Protein AF-A0A8J3YN87-F1 (afdb_monomer_lite)

Foldseek 3Di:
DDDDDDDDDDDDDDDDDDDDDDDDDDDDDDDDDDDDDPPDDDDDDDPPPPPPPPPCPPVNVVVVVVVVVVVVCVVPPDPPDPPPSVVVVVVVVVVVVVVVVVVVVVVVLVVVLVVVQVVLQVQAQWKWWFADPVRDIDIAHFNDWDDDDSWIWTDGPNDTGTPVGT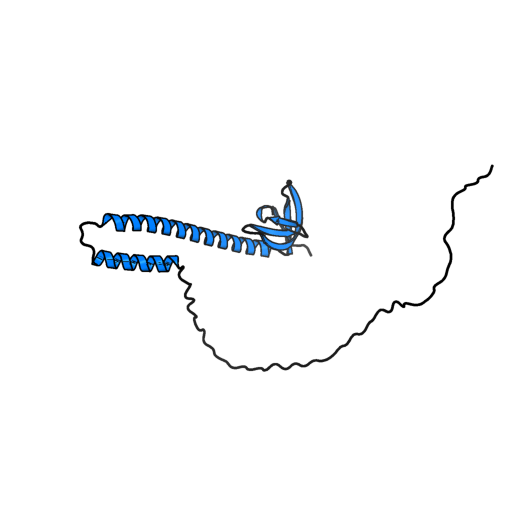PDIGHDDD

Radius of gyration: 37.15 Å; chains: 1; bounding box: 106×56×84 Å

Secondary structure (DSSP, 8-state):
---------------------------------------------------------HHHHHHHHHHHHHHHHHTT--TT--HHHHHHHHHHHHHHHHHHHHHHHHHHHHHHHHHHHHHHHTTTTSEEEEE-TTS-EEEEEEEEEEEETTEEEEEETTEEEEGGGEEEEEPPP-

Organism: NCBI:txid741659

Sequence (174 aa):
MTTPISGSTAPSTDGSRFDRMATADPTSAPGAVRSDAPVAGNLGVTSDTTKSSQPRSKTEMDKDLFLKLLVAQLKYQDPTKPADSTQFLAQTAQFTMVEKVEESNKAQQQLLTAQLMTTAAGLVGRTVSFVDGNGGQGSGVVTAATISGSSPTVRVGNTDVPLSSVTEVRAATP

InterPro domains:
  IPR005648 Flagellar hook capping protein [PF03963] (46-107)

Structure (mmCIF, N/CA/C/O backbone):
data_AF-A0A8J3YN87-F1
#
_entry.id   AF-A0A8J3YN87-F1
#
loop_
_atom_site.group_PDB
_atom_site.id
_atom_site.type_symbol
_atom_site.label_atom_id
_atom_site.label_alt_id
_atom_site.label_comp_id
_atom_site.label_asym_id
_atom_site.label_entity_id
_atom_site.label_seq_id
_atom_site.pdbx_PDB_ins_code
_atom_site.Cartn_x
_atom_site.Cartn_y
_atom_site.Cartn_z
_atom_site.occupancy
_atom_site.B_iso_or_equiv
_atom_site.auth_seq_id
_atom_site.auth_comp_id
_atom_site.auth_asym_id
_atom_site.auth_atom_id
_atom_site.pdbx_PDB_model_num
ATOM 1 N N . MET A 1 1 ? 73.674 -6.065 -39.054 1.00 41.09 1 MET A N 1
ATOM 2 C CA . MET A 1 1 ? 74.025 -7.472 -39.332 1.00 41.09 1 MET A CA 1
ATOM 3 C C . MET A 1 1 ? 73.590 -8.292 -38.123 1.00 41.09 1 MET A C 1
ATOM 5 O O . MET A 1 1 ? 74.128 -8.062 -37.055 1.00 41.09 1 MET A O 1
ATOM 9 N N . THR A 1 2 ? 72.566 -9.128 -38.315 1.00 45.25 2 THR A N 1
ATOM 10 C CA . THR A 1 2 ? 72.261 -10.401 -37.623 1.00 45.25 2 THR A CA 1
ATOM 11 C C . THR A 1 2 ? 72.036 -10.446 -36.093 1.00 45.25 2 THR A C 1
ATOM 13 O O . THR A 1 2 ? 72.906 -10.141 -35.289 1.00 45.25 2 THR A O 1
ATOM 16 N N . THR A 1 3 ? 70.832 -10.916 -35.745 1.00 49.81 3 THR A N 1
ATOM 17 C CA . THR A 1 3 ? 70.284 -11.446 -34.471 1.00 49.81 3 THR A CA 1
ATOM 18 C C . THR A 1 3 ? 71.170 -12.537 -33.816 1.00 49.81 3 THR A C 1
ATOM 20 O O . THR A 1 3 ? 71.972 -13.126 -34.539 1.00 49.81 3 THR A O 1
ATOM 23 N N . PRO A 1 4 ? 71.035 -12.887 -32.505 1.00 57.47 4 PRO A N 1
ATOM 24 C CA . PRO A 1 4 ? 69.888 -13.691 -32.042 1.00 57.47 4 PRO A CA 1
ATOM 25 C C . PRO A 1 4 ? 69.370 -13.476 -30.601 1.00 57.47 4 PRO A C 1
ATOM 27 O O . PRO A 1 4 ? 70.033 -12.970 -29.701 1.00 57.47 4 PRO A O 1
ATOM 30 N N . ILE A 1 5 ? 68.129 -13.939 -30.448 1.00 46.25 5 ILE A N 1
ATOM 31 C CA . ILE A 1 5 ? 67.305 -14.121 -29.250 1.00 46.25 5 ILE A CA 1
ATOM 32 C C . ILE A 1 5 ? 67.692 -15.411 -28.505 1.00 46.25 5 ILE A C 1
ATOM 34 O O . ILE A 1 5 ? 67.964 -16.432 -29.132 1.00 46.25 5 ILE A O 1
ATOM 38 N N . SER A 1 6 ? 67.675 -15.373 -27.171 1.00 50.19 6 SER A N 1
ATOM 39 C CA . SER A 1 6 ? 67.863 -16.531 -26.289 1.00 50.19 6 SER A CA 1
ATOM 40 C C . SER A 1 6 ? 66.755 -16.526 -25.237 1.00 50.19 6 SER A C 1
ATOM 42 O O . SER A 1 6 ? 66.561 -15.514 -24.565 1.00 50.19 6 SER A O 1
ATOM 44 N N . GLY A 1 7 ? 65.999 -17.621 -25.124 1.00 48.47 7 GLY A N 1
ATOM 45 C CA . GLY A 1 7 ? 64.894 -17.717 -24.172 1.00 48.47 7 GLY A CA 1
ATOM 46 C C . GLY A 1 7 ? 64.070 -19.005 -24.261 1.00 48.47 7 GLY A C 1
ATOM 47 O O . GLY A 1 7 ? 63.085 -19.059 -24.981 1.00 48.47 7 GLY A O 1
ATOM 48 N N . SER A 1 8 ? 64.468 -19.985 -23.446 1.00 53.50 8 SER A N 1
ATOM 49 C CA . SER A 1 8 ? 63.608 -20.873 -22.641 1.00 53.50 8 SER A CA 1
ATOM 50 C C . SER A 1 8 ? 62.685 -21.929 -23.297 1.00 53.50 8 SER A C 1
ATOM 52 O O . SER A 1 8 ? 61.539 -21.680 -23.642 1.00 53.50 8 SER A O 1
ATOM 54 N N . THR A 1 9 ? 63.192 -23.170 -23.305 1.00 50.41 9 THR A N 1
ATOM 55 C CA . THR A 1 9 ? 62.588 -24.397 -22.716 1.00 50.41 9 THR A CA 1
ATOM 56 C C . THR A 1 9 ? 61.117 -24.780 -23.002 1.00 50.41 9 THR A C 1
ATOM 58 O O . THR A 1 9 ? 60.211 -24.340 -22.305 1.00 50.41 9 THR A O 1
ATOM 61 N N . ALA A 1 10 ? 60.968 -25.724 -23.946 1.00 55.38 10 ALA A N 1
ATOM 62 C CA . ALA A 1 10 ? 60.136 -26.949 -23.993 1.00 55.38 10 ALA A CA 1
ATOM 63 C C . ALA A 1 10 ? 58.690 -26.992 -23.436 1.00 55.38 10 ALA A C 1
ATOM 65 O O . ALA A 1 10 ? 58.456 -26.739 -22.258 1.00 55.38 10 ALA A O 1
ATOM 66 N N . PRO A 1 11 ? 57.777 -27.608 -24.214 1.00 50.59 11 PRO A N 1
ATOM 67 C CA . PRO A 1 11 ? 56.819 -28.566 -23.661 1.00 50.59 11 PRO A CA 1
ATOM 68 C C . PRO A 1 11 ? 56.990 -29.983 -24.245 1.00 50.59 11 PRO A C 1
ATOM 70 O O . PRO A 1 11 ? 57.193 -30.180 -25.440 1.00 50.59 11 PRO A O 1
ATOM 73 N N . SER A 1 12 ? 56.912 -30.960 -23.341 1.00 52.84 12 SER A N 1
ATOM 74 C CA . SER A 1 12 ? 56.980 -32.410 -23.545 1.00 52.84 12 SER A CA 1
ATOM 75 C C . SER A 1 12 ? 55.820 -32.956 -24.389 1.00 52.84 12 SER A C 1
ATOM 77 O O . SER A 1 12 ? 54.663 -32.616 -24.152 1.00 52.84 12 SER A O 1
ATOM 79 N N . THR A 1 13 ? 56.143 -33.868 -25.308 1.00 52.41 13 THR A N 1
ATOM 80 C CA . THR A 1 13 ? 55.223 -34.693 -26.107 1.00 52.41 13 THR A CA 1
ATOM 81 C C . THR A 1 13 ? 55.116 -36.083 -25.482 1.00 52.41 13 THR A C 1
ATOM 83 O O . THR A 1 13 ? 56.117 -36.787 -25.472 1.00 52.41 13 THR A O 1
ATOM 86 N N . ASP A 1 14 ? 53.930 -36.480 -25.011 1.00 49.56 14 ASP A N 1
ATOM 87 C CA . ASP A 1 14 ? 53.458 -37.874 -24.851 1.00 49.56 14 ASP A CA 1
ATOM 88 C C . ASP A 1 14 ? 51.971 -37.785 -24.427 1.00 49.56 14 ASP A C 1
ATOM 90 O O . ASP A 1 14 ? 51.622 -36.899 -23.657 1.00 49.56 14 ASP A O 1
ATOM 94 N N . GLY A 1 15 ? 50.965 -38.530 -24.879 1.00 46.81 15 GLY A N 1
ATOM 95 C CA . GLY A 1 15 ? 50.918 -39.874 -25.433 1.00 46.81 15 GLY A CA 1
ATOM 96 C C . GLY A 1 15 ? 49.696 -40.588 -24.833 1.00 46.81 15 GLY A C 1
ATOM 97 O O . GLY A 1 15 ? 49.849 -41.531 -24.071 1.00 46.81 15 GLY A O 1
ATOM 98 N N . SER A 1 16 ? 48.461 -40.119 -25.082 1.00 53.72 16 SER A N 1
ATOM 99 C CA . SER A 1 16 ? 47.233 -40.859 -24.703 1.00 53.72 16 SER A CA 1
ATOM 100 C C . SER A 1 16 ? 46.037 -40.466 -25.577 1.00 53.72 16 SER A C 1
ATOM 102 O O . SER A 1 16 ? 45.150 -39.710 -25.186 1.00 53.72 16 SER A O 1
ATOM 104 N N . ARG A 1 17 ? 46.019 -40.991 -26.804 1.00 59.19 17 ARG A N 1
ATOM 105 C CA . ARG A 1 17 ? 44.792 -41.133 -27.591 1.00 59.19 17 ARG A CA 1
ATOM 106 C C . ARG A 1 17 ? 43.984 -42.278 -26.987 1.00 59.19 17 ARG A C 1
ATOM 108 O O . ARG A 1 17 ? 44.384 -43.416 -27.175 1.00 59.19 17 ARG A O 1
ATOM 115 N N . PHE A 1 18 ? 42.885 -41.983 -26.301 1.00 58.41 18 PHE A N 1
ATOM 116 C CA . PHE A 1 18 ? 41.781 -42.924 -26.096 1.00 58.41 18 PHE A CA 1
ATOM 117 C C . PHE A 1 18 ? 40.487 -42.136 -25.845 1.00 58.41 18 PHE A C 1
ATOM 119 O O . PHE A 1 18 ? 40.331 -41.476 -24.824 1.00 58.41 18 PHE A O 1
ATOM 126 N N . ASP A 1 19 ? 39.615 -42.168 -26.851 1.00 52.16 19 ASP A N 1
ATOM 127 C CA . ASP A 1 19 ? 38.156 -42.178 -26.771 1.00 52.16 19 ASP A CA 1
ATOM 128 C C . ASP A 1 19 ? 37.450 -41.556 -25.553 1.00 52.16 19 ASP A C 1
ATOM 130 O O . ASP A 1 19 ? 37.309 -42.180 -24.499 1.00 52.16 19 ASP A O 1
ATOM 134 N N . ARG A 1 20 ? 36.760 -40.432 -25.790 1.00 51.44 20 ARG A N 1
ATOM 135 C CA . ARG A 1 20 ? 35.329 -40.389 -25.460 1.00 51.44 20 ARG A CA 1
ATOM 136 C C . ARG A 1 20 ? 34.567 -39.481 -26.426 1.00 51.44 20 ARG A C 1
ATOM 138 O O . ARG A 1 20 ? 34.700 -38.261 -26.421 1.00 51.44 20 ARG A O 1
ATOM 145 N N . MET A 1 21 ? 33.794 -40.152 -27.271 1.00 49.88 21 MET A N 1
ATOM 146 C CA . MET A 1 21 ? 32.837 -39.635 -28.237 1.00 49.88 21 MET A CA 1
ATOM 147 C C . MET A 1 21 ? 31.879 -38.616 -27.616 1.00 49.88 21 MET A C 1
ATOM 149 O O . MET A 1 21 ? 31.192 -38.896 -26.635 1.00 49.88 21 MET A O 1
ATOM 153 N N . ALA A 1 22 ? 31.792 -37.458 -28.264 1.00 54.34 22 ALA A N 1
ATOM 154 C CA . ALA A 1 22 ? 30.580 -36.669 -28.302 1.00 54.34 22 ALA A CA 1
ATOM 155 C C . ALA A 1 22 ? 29.541 -37.440 -29.134 1.00 54.34 22 ALA A C 1
ATOM 157 O O . ALA A 1 22 ? 29.694 -37.576 -30.346 1.00 54.34 22 ALA A O 1
ATOM 158 N N . THR A 1 23 ? 28.486 -37.936 -28.492 1.00 54.72 23 THR A N 1
ATOM 159 C CA . THR A 1 23 ? 27.240 -38.306 -29.169 1.00 54.72 23 THR A CA 1
ATOM 160 C C . THR A 1 23 ? 26.098 -37.634 -28.432 1.00 54.72 23 THR A C 1
ATOM 162 O O . THR A 1 23 ? 25.783 -37.975 -27.294 1.00 54.72 23 THR A O 1
ATOM 165 N N . ALA A 1 24 ? 25.521 -36.637 -29.098 1.00 44.06 24 ALA A N 1
ATOM 166 C CA . ALA A 1 24 ? 24.175 -36.170 -28.836 1.00 44.06 24 ALA A CA 1
ATOM 167 C C . ALA A 1 24 ? 23.218 -37.370 -28.805 1.00 44.06 24 ALA A C 1
ATOM 169 O O . ALA A 1 24 ? 23.347 -38.276 -29.628 1.00 44.06 24 ALA A O 1
ATOM 170 N N . ASP A 1 25 ? 22.272 -37.353 -27.873 1.00 51.16 25 ASP A N 1
ATOM 171 C CA . ASP A 1 25 ? 21.217 -38.354 -27.750 1.00 51.16 25 ASP A CA 1
ATOM 172 C C . ASP A 1 25 ? 19.893 -37.725 -28.232 1.00 51.16 25 ASP A C 1
ATOM 174 O O . ASP A 1 25 ? 19.352 -36.848 -27.550 1.00 51.16 25 ASP A O 1
ATOM 178 N N . PRO 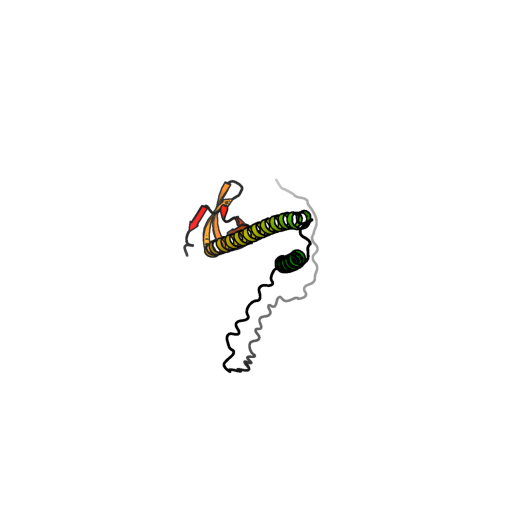A 1 26 ? 19.393 -38.062 -29.439 1.00 56.28 26 PRO A N 1
ATOM 179 C CA . PRO A 1 26 ? 18.066 -37.684 -29.901 1.00 56.28 26 PRO A CA 1
ATOM 180 C C . PRO A 1 26 ? 17.141 -38.911 -29.936 1.00 56.28 26 PRO A C 1
ATOM 182 O O . PRO A 1 26 ? 17.123 -39.677 -30.895 1.00 56.28 26 PRO A O 1
ATOM 185 N N . THR A 1 27 ? 16.316 -39.075 -28.906 1.00 52.03 27 THR A N 1
ATOM 186 C CA . THR A 1 27 ? 15.166 -40.000 -28.900 1.00 52.03 27 THR A CA 1
ATOM 187 C C . THR A 1 27 ? 14.214 -39.531 -27.789 1.00 52.03 27 THR A C 1
ATOM 189 O O . THR A 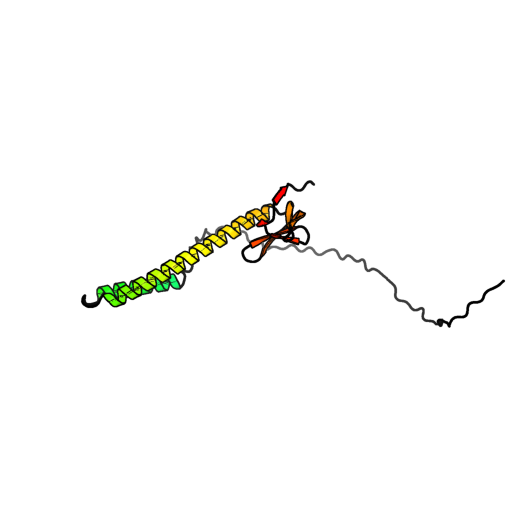1 27 ? 14.478 -39.740 -26.614 1.00 52.03 27 THR A O 1
ATOM 192 N N . SER A 1 28 ? 13.203 -38.688 -28.029 1.00 47.41 28 SER A N 1
ATOM 193 C CA . SER A 1 28 ? 11.960 -38.946 -28.779 1.00 47.41 28 SER A CA 1
ATOM 194 C C . SER A 1 28 ? 11.330 -40.309 -28.482 1.00 47.41 28 SER A C 1
ATOM 196 O O . SER A 1 28 ? 11.396 -41.221 -29.296 1.00 47.41 28 SER A O 1
ATOM 198 N N . ALA A 1 29 ? 10.640 -40.408 -27.343 1.00 53.03 29 ALA A N 1
ATOM 199 C CA . ALA A 1 29 ? 9.582 -41.392 -27.134 1.00 53.03 29 ALA A CA 1
ATOM 200 C C . ALA A 1 29 ? 8.208 -40.691 -27.215 1.00 53.03 29 ALA A C 1
ATOM 202 O O . ALA A 1 29 ? 7.872 -39.912 -26.319 1.00 53.03 29 ALA A O 1
ATOM 203 N N . PRO A 1 30 ? 7.408 -40.933 -28.269 1.00 51.81 30 PRO A N 1
ATOM 204 C CA . PRO A 1 30 ? 6.004 -40.556 -28.324 1.00 51.81 30 PRO A CA 1
ATOM 205 C C . PRO A 1 30 ? 5.103 -41.756 -27.980 1.00 51.81 30 PRO A C 1
ATOM 207 O O . PRO A 1 30 ? 5.272 -42.843 -28.525 1.00 51.81 30 PRO A O 1
ATOM 210 N N . GLY A 1 31 ? 4.086 -41.533 -27.140 1.00 42.78 31 GLY A N 1
ATOM 211 C CA . GLY A 1 31 ? 2.858 -42.340 -27.139 1.00 42.78 31 GLY A CA 1
ATOM 212 C C . GLY A 1 31 ? 2.537 -43.129 -25.866 1.00 42.78 31 GLY A C 1
ATOM 213 O O . GLY A 1 31 ? 3.029 -44.232 -25.675 1.00 42.78 31 GLY A O 1
ATOM 214 N N . ALA A 1 32 ? 1.591 -42.609 -25.075 1.00 46.72 32 ALA A N 1
ATOM 215 C CA . ALA A 1 32 ? 0.489 -43.390 -24.496 1.00 46.72 32 ALA A CA 1
ATOM 216 C C . ALA A 1 32 ? -0.611 -42.445 -23.976 1.00 46.72 32 ALA A C 1
ATOM 218 O O . ALA A 1 32 ? -0.620 -42.007 -22.830 1.00 46.72 32 ALA A O 1
ATOM 219 N N . VAL A 1 33 ? -1.550 -42.135 -24.866 1.00 48.25 33 VAL A N 1
ATOM 220 C CA . VAL A 1 33 ? -2.907 -41.667 -24.559 1.00 48.25 33 VAL A CA 1
ATOM 221 C C . VAL A 1 33 ? -3.624 -42.703 -23.696 1.00 48.25 33 VAL A C 1
ATOM 223 O O . VAL A 1 33 ? -3.794 -43.832 -24.150 1.00 48.25 33 VAL A O 1
ATOM 226 N N . ARG A 1 34 ? -4.123 -42.302 -22.521 1.00 52.03 34 ARG A N 1
ATOM 227 C CA . ARG A 1 34 ? -5.357 -42.853 -21.938 1.00 52.03 34 ARG A CA 1
ATOM 228 C C . ARG A 1 34 ? -6.152 -41.758 -21.240 1.00 52.03 34 ARG A C 1
ATOM 230 O O . ARG A 1 34 ? -5.930 -41.423 -20.083 1.00 52.03 34 ARG A O 1
ATOM 237 N N . SER A 1 35 ? -7.068 -41.209 -22.021 1.00 51.41 35 SER A N 1
ATOM 238 C CA . SER A 1 35 ? -8.291 -40.555 -21.591 1.00 51.41 35 SER A CA 1
ATOM 239 C C . SER A 1 35 ? -9.138 -41.566 -20.815 1.00 51.41 35 SER A C 1
ATOM 241 O O . SER A 1 35 ? -9.491 -42.594 -21.382 1.00 51.41 35 SER A O 1
ATOM 243 N N . ASP A 1 36 ? -9.467 -41.278 -19.559 1.00 47.53 36 ASP A N 1
ATOM 244 C CA . ASP A 1 36 ? -10.732 -41.731 -18.977 1.00 47.53 36 ASP A CA 1
ATOM 245 C C . ASP A 1 36 ? -11.119 -40.812 -17.816 1.00 47.53 36 ASP A C 1
ATOM 247 O O . ASP A 1 36 ? -10.546 -40.830 -16.727 1.00 47.53 36 ASP A O 1
ATOM 251 N N . ALA A 1 37 ? -12.080 -39.942 -18.107 1.00 51.41 37 ALA A N 1
ATOM 252 C CA . ALA A 1 37 ? -12.820 -39.180 -17.121 1.00 51.41 37 ALA A CA 1
ATOM 253 C C . ALA A 1 37 ? -13.976 -40.048 -16.607 1.00 51.41 37 ALA A C 1
ATOM 255 O O . ALA A 1 37 ? -14.672 -40.645 -17.429 1.00 51.41 37 ALA A O 1
ATOM 256 N N . PRO A 1 38 ? -14.313 -40.044 -15.308 1.00 55.22 38 PRO A N 1
ATOM 257 C CA . PRO A 1 38 ? -15.680 -40.323 -14.920 1.00 55.22 38 PRO A CA 1
ATOM 258 C C . PRO A 1 38 ? -16.493 -39.041 -15.137 1.00 55.22 38 PRO A C 1
ATOM 260 O O . PRO A 1 38 ? -16.469 -38.112 -14.329 1.00 55.22 38 PRO A O 1
ATOM 263 N N . VAL A 1 39 ? -17.214 -38.985 -16.258 1.00 48.84 39 VAL A N 1
ATOM 264 C CA . VAL A 1 39 ? -18.325 -38.048 -16.429 1.00 48.84 39 VAL A CA 1
ATOM 265 C C . VAL A 1 39 ? -19.462 -38.490 -15.505 1.00 48.84 39 VAL A C 1
ATOM 267 O O . VAL A 1 39 ? -20.215 -39.412 -15.799 1.00 48.84 39 VAL A O 1
ATOM 270 N N . ALA A 1 40 ? -19.579 -37.834 -14.355 1.00 50.94 40 ALA A N 1
ATOM 271 C CA . ALA A 1 40 ? -20.793 -37.847 -13.552 1.00 50.94 40 ALA A CA 1
ATOM 272 C C . ALA A 1 40 ? -21.443 -36.468 -13.676 1.00 50.94 40 ALA A C 1
ATOM 274 O O . ALA A 1 40 ? -21.157 -35.544 -12.918 1.00 50.94 40 ALA A O 1
ATOM 275 N N . GLY A 1 41 ? -22.291 -36.323 -14.693 1.00 45.94 41 GLY A N 1
ATOM 276 C CA . GLY A 1 41 ? -23.275 -35.255 -14.742 1.00 45.94 41 GLY A CA 1
ATOM 277 C C . GLY A 1 41 ? -24.503 -35.649 -13.926 1.00 45.94 41 GLY A C 1
ATOM 278 O O . GLY A 1 41 ? -25.089 -36.692 -14.190 1.00 45.94 41 GLY A O 1
ATOM 279 N N . ASN A 1 42 ? -24.880 -34.806 -12.963 1.00 46.62 42 ASN A N 1
ATOM 280 C CA . ASN A 1 42 ? -26.262 -34.530 -12.544 1.00 46.62 42 ASN A CA 1
ATOM 281 C C . ASN A 1 42 ? -26.216 -33.294 -11.617 1.00 46.62 42 ASN A C 1
ATOM 283 O O . ASN A 1 42 ? -25.618 -33.344 -10.549 1.00 46.62 42 ASN A O 1
ATOM 287 N N . LEU A 1 43 ? -26.561 -32.104 -12.118 1.00 44.81 43 LEU A N 1
ATOM 288 C CA . LEU A 1 43 ? -27.867 -31.449 -11.934 1.00 44.81 43 LEU A CA 1
ATOM 289 C C . LEU A 1 43 ? -28.245 -31.218 -10.461 1.00 44.81 43 LEU A C 1
ATOM 291 O O . LEU A 1 43 ? -28.645 -32.136 -9.754 1.00 44.81 43 LEU A O 1
ATOM 295 N N . GLY A 1 44 ? -28.224 -29.937 -10.079 1.00 49.09 44 GLY A N 1
ATOM 296 C CA . GLY A 1 44 ? -29.021 -29.395 -8.981 1.00 49.09 44 GLY A CA 1
ATOM 297 C C . GLY A 1 44 ? -28.360 -29.414 -7.607 1.00 49.09 44 GLY A C 1
ATOM 298 O O . GLY A 1 44 ? -28.680 -30.260 -6.784 1.00 49.09 44 GLY A O 1
ATOM 299 N N . VAL A 1 45 ? -27.549 -28.399 -7.307 1.00 41.03 45 VAL A N 1
ATOM 300 C CA . VAL A 1 45 ? -27.394 -27.910 -5.932 1.00 41.03 45 VAL A CA 1
ATOM 301 C C . VAL A 1 45 ? -27.583 -26.403 -5.972 1.00 41.03 45 VAL A C 1
ATOM 303 O O . VAL A 1 45 ? -26.772 -25.645 -6.496 1.00 41.03 45 VAL A O 1
ATOM 306 N N . THR A 1 46 ? -28.778 -26.042 -5.521 1.00 41.84 46 THR A N 1
ATOM 307 C CA . THR A 1 46 ? -29.156 -24.812 -4.835 1.00 41.84 46 THR A CA 1
ATOM 308 C C . THR A 1 46 ? -28.004 -23.858 -4.549 1.00 41.84 46 THR A C 1
ATOM 310 O O . THR A 1 46 ? -27.007 -24.237 -3.937 1.00 41.84 46 THR A O 1
ATOM 313 N N . SER A 1 47 ? -28.201 -22.589 -4.907 1.00 50.41 47 SER A N 1
ATOM 314 C CA . SER A 1 47 ? -27.523 -21.460 -4.281 1.00 50.41 47 SER A CA 1
ATOM 315 C C . SER A 1 47 ? -27.780 -21.516 -2.777 1.00 50.41 47 SER A C 1
ATOM 317 O O . SER A 1 47 ? -28.714 -20.897 -2.265 1.00 50.41 47 SER A O 1
ATOM 319 N N . ASP A 1 48 ? -26.970 -22.299 -2.072 1.00 40.06 48 ASP A N 1
ATOM 320 C CA . ASP A 1 48 ? -26.820 -22.182 -0.641 1.00 40.06 48 ASP A CA 1
ATOM 321 C C . ASP A 1 48 ? -26.228 -20.794 -0.448 1.00 40.06 48 ASP A C 1
ATOM 323 O O . ASP A 1 48 ? -25.058 -20.522 -0.722 1.00 40.06 48 ASP A O 1
ATOM 327 N N . THR A 1 49 ? -27.110 -19.860 -0.105 1.00 50.53 49 THR A N 1
ATOM 328 C CA . THR A 1 49 ? -26.717 -18.583 0.457 1.00 50.53 49 THR A CA 1
ATOM 329 C C . THR A 1 49 ? -26.065 -18.939 1.781 1.00 50.53 49 THR A C 1
ATOM 331 O O . THR A 1 49 ? -26.693 -18.867 2.838 1.00 50.53 49 THR A O 1
ATOM 334 N N . THR A 1 50 ? -24.793 -19.336 1.727 1.00 45.22 50 THR A N 1
ATOM 335 C CA . THR A 1 50 ? -23.885 -19.230 2.852 1.00 45.22 50 THR A CA 1
ATOM 336 C C . THR A 1 50 ? -23.906 -17.761 3.209 1.00 45.22 50 THR A C 1
ATOM 338 O O . THR A 1 50 ? -23.198 -16.944 2.621 1.00 45.22 50 THR A O 1
ATOM 341 N N . LYS A 1 51 ? -24.795 -17.416 4.146 1.00 49.81 51 LYS A N 1
ATOM 342 C CA . LYS A 1 51 ? -24.679 -16.230 4.971 1.00 49.81 51 LYS A CA 1
ATOM 343 C C . LYS A 1 51 ? -23.277 -16.328 5.534 1.00 49.81 51 LYS A C 1
ATOM 345 O O . LYS A 1 51 ? -23.044 -17.059 6.492 1.00 49.81 51 LYS A O 1
ATOM 350 N N . SER A 1 52 ? -22.339 -15.648 4.887 1.00 45.50 52 SER A N 1
ATOM 351 C CA . SER A 1 52 ? -21.050 -15.354 5.464 1.00 45.50 52 SER A CA 1
ATOM 352 C C . SER A 1 52 ? -21.379 -14.582 6.730 1.00 45.50 52 SER A C 1
ATOM 354 O O . SER A 1 52 ? -21.638 -13.377 6.693 1.00 45.50 52 SER A O 1
ATOM 356 N N . SER A 1 53 ? -21.470 -15.290 7.852 1.00 56.50 53 SER A N 1
ATOM 357 C CA . SER A 1 53 ? -21.320 -14.684 9.154 1.00 56.50 53 SER A CA 1
ATOM 358 C C . SER A 1 53 ? -19.897 -14.159 9.142 1.00 56.50 53 SER A C 1
ATOM 360 O O . SER A 1 53 ? -18.957 -14.886 9.459 1.00 56.50 53 SER A O 1
ATOM 362 N N . GLN A 1 54 ? -19.745 -12.922 8.661 1.00 59.78 54 GLN A N 1
ATOM 363 C CA . GLN A 1 54 ? -18.572 -12.104 8.908 1.00 59.78 54 GLN A CA 1
ATOM 364 C C . GLN A 1 54 ? -18.228 -12.347 10.377 1.00 59.78 54 GLN A C 1
ATOM 366 O O . GLN A 1 54 ? -19.122 -12.169 11.219 1.00 59.78 54 GLN A O 1
ATOM 371 N N . PRO A 1 55 ? -17.033 -12.871 10.698 1.00 55.81 55 PRO A N 1
ATOM 372 C CA . PRO A 1 55 ? -16.657 -13.039 12.084 1.00 55.81 55 PRO A CA 1
ATOM 373 C C . PRO A 1 55 ? -16.710 -11.637 12.676 1.00 55.81 55 PRO A C 1
ATOM 375 O O . PRO A 1 55 ? -15.873 -10.798 12.345 1.00 55.81 55 PRO A O 1
ATOM 378 N N . ARG A 1 56 ? -17.746 -11.351 13.480 1.00 59.56 56 ARG A N 1
ATOM 379 C CA . ARG A 1 56 ? -17.781 -10.116 14.260 1.00 59.56 56 ARG A CA 1
ATOM 380 C C . ARG A 1 56 ? -16.457 -10.087 14.986 1.00 59.56 56 ARG A C 1
ATOM 382 O O . ARG A 1 56 ? -16.086 -11.088 15.613 1.00 59.56 56 ARG A O 1
ATOM 389 N N . SER A 1 57 ? -15.710 -9.004 14.810 1.00 65.88 57 SER A N 1
ATOM 390 C CA . SER A 1 57 ? -14.395 -8.919 15.424 1.00 65.88 57 SER A CA 1
ATOM 391 C C . SER A 1 57 ? -14.570 -9.168 16.919 1.00 65.88 57 SER A C 1
ATOM 393 O O . SER A 1 57 ? -15.587 -8.792 17.508 1.00 65.88 57 SER A O 1
ATOM 395 N N . LYS A 1 58 ? -13.620 -9.867 17.542 1.00 63.31 58 LYS A N 1
ATOM 396 C CA . LYS A 1 58 ? -13.708 -10.216 18.966 1.00 63.31 58 LYS A CA 1
ATOM 397 C C . LYS A 1 58 ? -14.040 -8.985 19.828 1.00 63.31 58 LYS A C 1
ATOM 399 O O . LYS A 1 58 ? -14.889 -9.051 20.707 1.00 63.31 58 LYS A O 1
ATOM 404 N N . THR A 1 59 ? -13.496 -7.842 19.426 1.00 62.53 59 THR A N 1
ATOM 405 C CA . THR A 1 59 ? -13.785 -6.500 19.927 1.00 62.53 59 THR A CA 1
ATOM 406 C C . THR A 1 59 ? -15.262 -6.077 19.833 1.00 62.53 59 THR A C 1
ATOM 408 O O . THR A 1 59 ? -15.769 -5.482 20.776 1.00 62.53 59 THR A O 1
ATOM 411 N N . GLU A 1 60 ? -15.981 -6.356 18.741 1.00 64.06 60 GLU A N 1
ATOM 412 C CA . GLU A 1 60 ? -17.426 -6.075 18.630 1.00 64.06 60 GLU A CA 1
ATOM 413 C C . GLU A 1 60 ? -18.260 -6.964 19.556 1.00 64.06 60 GLU A C 1
ATOM 415 O O . GLU A 1 60 ? -19.181 -6.484 20.214 1.00 64.06 60 GLU A O 1
ATOM 420 N N . MET A 1 61 ? -17.908 -8.247 19.660 1.00 63.06 61 MET A N 1
ATOM 421 C CA . MET A 1 61 ? -18.627 -9.189 20.520 1.00 63.06 61 MET A CA 1
ATOM 422 C C . MET A 1 61 ? -18.404 -8.899 22.013 1.00 63.06 61 MET A C 1
ATOM 424 O O . MET A 1 61 ? -19.344 -8.991 22.805 1.00 63.06 61 MET A O 1
ATOM 428 N N . ASP A 1 62 ? -17.190 -8.487 22.388 1.00 68.06 62 ASP A N 1
ATOM 429 C CA . ASP A 1 62 ? -16.838 -8.094 23.755 1.00 68.06 62 ASP A CA 1
ATOM 430 C C . ASP A 1 62 ? -17.521 -6.758 24.151 1.00 68.06 62 ASP A C 1
ATOM 432 O O . ASP A 1 62 ? -17.943 -6.594 25.299 1.00 68.06 62 ASP A O 1
ATOM 436 N N . LYS A 1 63 ? -17.748 -5.840 23.195 1.00 66.81 63 LYS A N 1
ATOM 437 C CA . LYS A 1 63 ? -18.505 -4.583 23.395 1.00 66.81 63 LYS A CA 1
ATOM 438 C C . LYS A 1 63 ? -20.007 -4.816 23.577 1.00 66.81 63 LYS A C 1
ATOM 440 O O . LYS A 1 63 ? -20.600 -4.240 24.487 1.00 66.81 63 LYS A O 1
ATOM 445 N N . ASP A 1 64 ? -20.613 -5.697 22.781 1.00 68.69 64 ASP A N 1
ATOM 446 C CA . ASP A 1 64 ? -22.027 -6.075 22.924 1.00 68.69 64 ASP A CA 1
ATOM 447 C C . ASP A 1 64 ? -22.300 -6.821 24.240 1.00 68.69 64 ASP A C 1
ATOM 449 O O . ASP A 1 64 ? -23.347 -6.639 24.868 1.00 68.69 64 ASP A O 1
ATOM 453 N N . LEU A 1 65 ? -21.360 -7.665 24.677 1.00 69.62 65 LEU A N 1
ATOM 454 C CA . LEU A 1 65 ? -21.434 -8.362 25.961 1.00 69.62 65 LEU A CA 1
ATOM 455 C C . LEU A 1 65 ? -21.283 -7.386 27.137 1.00 69.62 65 LEU A C 1
ATOM 457 O O . LEU A 1 65 ? -22.036 -7.476 28.107 1.00 69.62 65 LEU A O 1
ATOM 461 N N . PHE A 1 66 ? -20.374 -6.416 27.026 1.00 65.31 66 PHE A N 1
ATOM 462 C CA . PHE A 1 66 ? -20.206 -5.350 28.011 1.00 65.31 66 PHE A CA 1
ATOM 463 C C . PHE A 1 66 ? -21.442 -4.443 28.104 1.00 65.31 66 PHE A C 1
ATOM 465 O O . PHE A 1 66 ? -21.931 -4.197 29.202 1.00 65.31 66 PHE A O 1
ATOM 472 N N . LEU A 1 67 ? -22.014 -4.013 26.974 1.00 73.31 67 LEU A N 1
ATOM 473 C CA . LEU A 1 67 ? -23.250 -3.220 26.940 1.00 73.31 67 LEU A CA 1
ATOM 474 C C . LEU A 1 67 ? -24.436 -3.970 27.563 1.00 73.31 67 LEU A C 1
ATOM 476 O O . LEU A 1 67 ? -25.231 -3.377 28.290 1.00 73.31 67 LEU A O 1
ATOM 480 N N . LYS A 1 68 ? -24.539 -5.287 27.348 1.00 67.69 68 LYS A N 1
ATOM 481 C CA . LYS A 1 68 ? -25.555 -6.127 28.004 1.00 67.69 68 LYS A CA 1
ATOM 482 C C . LYS A 1 68 ? -25.338 -6.239 29.511 1.00 67.69 68 LYS A C 1
ATOM 484 O O . LYS A 1 68 ? -26.307 -6.155 30.263 1.00 67.69 68 LYS A O 1
ATOM 489 N N . LEU A 1 69 ? -24.091 -6.393 29.956 1.00 69.75 69 LEU A N 1
ATOM 490 C CA . LEU A 1 69 ? -23.745 -6.389 31.380 1.00 69.75 69 LEU A CA 1
ATOM 491 C C . LEU A 1 69 ? -24.014 -5.019 32.024 1.00 69.75 69 LEU A C 1
ATOM 493 O O . LEU A 1 69 ? -24.503 -4.965 33.147 1.00 69.75 69 LEU A O 1
ATOM 497 N N . LEU A 1 70 ? -23.793 -3.923 31.298 1.00 63.78 70 LEU A N 1
ATOM 498 C CA . LEU A 1 70 ? -24.082 -2.559 31.740 1.00 63.78 70 LEU A CA 1
ATOM 499 C C . LEU A 1 70 ? -25.589 -2.300 31.871 1.00 63.78 70 LEU A C 1
ATOM 501 O O . LEU A 1 70 ? -26.024 -1.755 32.879 1.00 63.78 70 LEU A O 1
ATOM 505 N N . VAL A 1 71 ? -26.404 -2.727 30.901 1.00 67.31 71 VAL A N 1
ATOM 506 C CA . VAL A 1 71 ? -27.875 -2.636 30.989 1.00 67.31 71 VAL A CA 1
ATOM 507 C C . VAL A 1 71 ? -28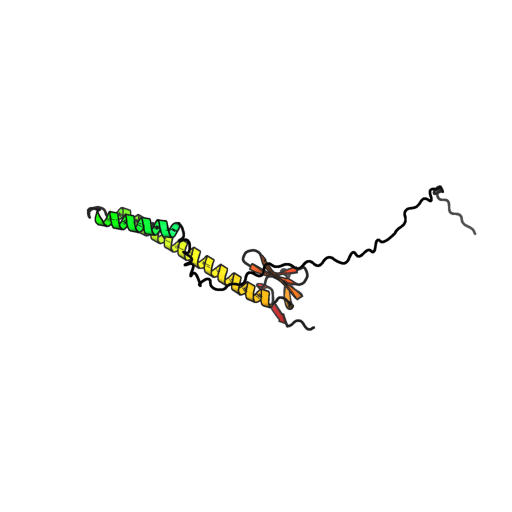.409 -3.504 32.131 1.00 67.31 71 VAL A C 1
ATOM 509 O O . VAL A 1 71 ? -29.332 -3.098 32.838 1.00 67.31 71 VAL A O 1
ATOM 512 N N . ALA A 1 72 ? -27.808 -4.675 32.355 1.00 65.06 72 ALA A N 1
ATOM 513 C CA . ALA A 1 72 ? -28.138 -5.522 33.495 1.00 65.06 72 ALA A CA 1
ATOM 514 C C . ALA A 1 72 ? -27.803 -4.840 34.833 1.00 65.06 72 ALA A C 1
ATOM 516 O O . ALA A 1 72 ? -28.612 -4.896 35.754 1.00 65.06 72 ALA A O 1
ATOM 517 N N . GLN A 1 73 ? -26.667 -4.142 34.927 1.00 59.03 73 GLN A N 1
ATOM 518 C CA . GLN A 1 73 ? -26.302 -3.357 36.107 1.00 59.03 73 GLN A CA 1
ATOM 519 C C . GLN A 1 73 ? -27.223 -2.140 36.279 1.00 59.03 73 GLN A C 1
ATOM 521 O O . GLN A 1 73 ? -27.733 -1.936 37.366 1.00 59.03 73 GLN A O 1
ATOM 526 N N . LEU A 1 74 ? -27.558 -1.394 35.225 1.00 61.31 74 LEU A N 1
ATOM 527 C CA . LEU A 1 74 ? -28.514 -0.273 35.279 1.00 61.31 74 LEU A CA 1
ATOM 528 C C . LEU A 1 74 ? -29.921 -0.688 35.742 1.00 61.31 74 LEU A C 1
ATOM 530 O O . LEU A 1 74 ? -30.611 0.100 36.381 1.00 61.31 74 LEU A O 1
ATOM 534 N N . LYS A 1 75 ? -30.339 -1.933 35.469 1.00 60.22 75 LYS A N 1
ATOM 535 C CA . LYS A 1 75 ? -31.590 -2.505 36.002 1.00 60.22 75 LYS A CA 1
ATOM 536 C C . LYS A 1 75 ? -31.545 -2.826 37.503 1.00 60.22 75 LYS A C 1
ATOM 538 O O . LYS A 1 75 ? -32.609 -3.031 38.079 1.00 60.22 75 LYS A O 1
ATOM 543 N N . TYR A 1 76 ? -30.356 -2.914 38.102 1.00 61.75 76 TYR A N 1
ATOM 544 C CA . TYR A 1 76 ? -30.133 -3.384 39.478 1.00 61.75 76 TYR A CA 1
ATOM 545 C C . TYR A 1 76 ? -29.283 -2.438 40.352 1.00 61.75 76 TYR A C 1
ATOM 547 O O . TYR A 1 76 ? -29.060 -2.743 41.521 1.00 61.75 76 TYR A O 1
ATOM 555 N N . GLN A 1 77 ? -28.809 -1.308 39.825 1.00 56.38 77 GLN A N 1
ATOM 556 C CA . GLN A 1 77 ? -28.003 -0.326 40.552 1.00 56.38 77 GLN A CA 1
ATOM 557 C C . GLN A 1 77 ? -28.922 0.713 41.197 1.00 56.38 77 GLN A C 1
ATOM 559 O O . GLN A 1 77 ? -29.661 1.430 40.523 1.00 56.38 77 GLN A O 1
ATOM 564 N N . ASP A 1 78 ? -28.862 0.774 42.521 1.00 58.00 78 ASP A N 1
ATOM 565 C CA . ASP A 1 78 ? -29.443 1.829 43.342 1.00 58.00 78 ASP A CA 1
ATOM 566 C C . ASP A 1 78 ? -28.933 3.215 42.854 1.00 58.00 78 ASP A C 1
ATOM 568 O O . ASP A 1 78 ? -27.727 3.374 42.630 1.00 58.00 78 ASP A O 1
ATOM 572 N N . PRO A 1 79 ? -29.811 4.220 42.648 1.00 54.97 79 PRO A N 1
ATOM 573 C CA . PRO A 1 79 ? -29.524 5.506 41.983 1.00 54.97 79 PRO A CA 1
ATOM 574 C C . PRO A 1 79 ? -28.446 6.398 42.628 1.00 54.97 79 PRO A C 1
ATOM 576 O O . PRO A 1 79 ? -28.193 7.503 42.148 1.00 54.97 79 PRO A O 1
ATOM 579 N N . THR A 1 80 ? -27.796 5.963 43.704 1.00 54.41 80 THR A N 1
ATOM 580 C CA . THR A 1 80 ? -26.906 6.798 44.518 1.00 54.41 80 THR A CA 1
ATOM 581 C C . THR A 1 80 ? -25.430 6.805 44.083 1.00 54.41 80 THR A C 1
ATOM 583 O O . THR A 1 80 ? -24.690 7.654 44.580 1.00 54.41 80 THR A O 1
ATOM 586 N N . LYS A 1 81 ? -24.976 5.957 43.131 1.00 55.69 81 LYS A N 1
ATOM 587 C CA . LYS A 1 81 ? -23.591 5.999 42.573 1.00 55.69 81 LYS A CA 1
ATOM 588 C C . LYS A 1 81 ? -23.432 5.655 41.066 1.00 55.69 81 LYS A C 1
ATOM 590 O O . LYS A 1 81 ? -22.707 4.726 40.721 1.00 55.69 81 LYS A O 1
ATOM 595 N N . PRO A 1 82 ? -24.023 6.420 40.131 1.00 56.59 82 PRO A N 1
ATOM 596 C CA . PRO A 1 82 ? -23.884 6.180 38.682 1.00 56.59 82 PRO A CA 1
ATOM 597 C C . PRO A 1 82 ? -22.569 6.677 38.027 1.00 56.59 82 PRO A C 1
ATOM 599 O O . PRO A 1 82 ? -22.355 6.446 36.834 1.00 56.59 82 PRO A O 1
ATOM 602 N N . ALA A 1 83 ? -21.682 7.372 38.749 1.00 59.12 83 ALA A N 1
ATOM 603 C CA . ALA A 1 83 ? -20.571 8.118 38.137 1.00 59.12 83 ALA A CA 1
ATOM 604 C C . ALA A 1 83 ? -19.398 7.250 37.624 1.00 59.12 83 ALA A C 1
ATOM 606 O O . ALA A 1 83 ? -18.901 7.495 36.527 1.00 59.12 83 ALA A O 1
ATOM 607 N N . ASP A 1 84 ? -18.976 6.210 38.353 1.00 65.06 84 ASP A N 1
ATOM 608 C CA . ASP A 1 84 ? -17.779 5.434 37.968 1.00 65.06 84 ASP A CA 1
ATOM 609 C C . ASP A 1 84 ? -18.006 4.579 36.709 1.00 65.06 84 ASP A C 1
ATOM 611 O O . ASP A 1 84 ? -17.177 4.544 35.796 1.00 65.06 84 ASP A O 1
ATOM 615 N N . SER A 1 85 ? -19.165 3.922 36.609 1.00 65.56 85 SER A N 1
ATOM 616 C CA . SER A 1 85 ? -19.488 3.052 35.469 1.00 65.56 85 SER A CA 1
ATOM 617 C C . SER A 1 85 ? -19.730 3.837 34.176 1.00 65.56 85 SER A C 1
ATOM 619 O O . SER A 1 85 ? -19.430 3.345 33.088 1.00 65.56 85 SER A O 1
ATOM 621 N N . THR A 1 86 ? -20.243 5.067 34.275 1.00 71.50 86 THR A N 1
ATOM 622 C CA . THR A 1 86 ? -20.467 5.943 33.114 1.00 71.50 86 THR A CA 1
ATOM 623 C C . THR A 1 86 ? -19.168 6.573 32.611 1.00 71.50 86 THR A C 1
ATOM 625 O O . THR A 1 86 ? -18.974 6.663 31.399 1.00 71.50 86 THR A O 1
ATOM 628 N N . GLN A 1 87 ? -18.236 6.927 33.502 1.00 71.94 87 GLN A N 1
ATOM 629 C CA . GLN A 1 87 ? -16.932 7.477 33.124 1.00 71.94 87 GLN A CA 1
ATOM 630 C C . GLN A 1 87 ? -16.031 6.436 32.439 1.00 71.94 87 GLN A C 1
ATOM 632 O O . GLN A 1 87 ? -15.428 6.732 31.405 1.00 71.94 87 GLN A O 1
ATOM 637 N N . PHE A 1 88 ? -15.996 5.197 32.941 1.00 74.31 88 PHE A N 1
ATOM 638 C CA . PHE A 1 88 ? -15.279 4.097 32.283 1.00 74.31 88 PHE A CA 1
ATOM 639 C C . PHE A 1 88 ? -15.874 3.749 30.906 1.00 74.31 88 PHE A C 1
ATOM 641 O O . PHE A 1 88 ? -15.140 3.510 29.943 1.00 74.31 88 PHE A O 1
ATOM 648 N N . LEU A 1 89 ? -17.208 3.778 30.778 1.00 72.94 89 LEU A N 1
ATOM 649 C CA . LEU A 1 89 ? -17.887 3.592 29.495 1.00 72.94 89 LEU A CA 1
ATOM 650 C C . LEU A 1 89 ? -17.551 4.710 28.511 1.00 72.94 89 LEU A C 1
ATOM 652 O O . LEU A 1 89 ? -17.261 4.414 27.357 1.00 72.94 89 LEU A O 1
ATOM 656 N N . ALA A 1 90 ? -17.559 5.970 28.948 1.00 80.69 90 ALA A N 1
ATOM 657 C CA . ALA A 1 90 ? -17.215 7.101 28.091 1.00 80.69 90 ALA A CA 1
ATOM 658 C C . ALA A 1 90 ? -15.783 6.974 27.546 1.00 80.69 90 ALA A C 1
ATOM 660 O O . ALA A 1 90 ? -15.557 7.167 26.353 1.00 80.69 90 ALA A O 1
ATOM 661 N N . GLN A 1 91 ? -14.830 6.559 28.385 1.00 77.94 91 GLN A N 1
ATOM 662 C CA . GLN A 1 91 ? -13.453 6.303 27.956 1.00 77.94 91 GLN A CA 1
ATOM 663 C C . GLN A 1 91 ? -13.365 5.114 26.986 1.00 77.94 91 GLN A C 1
ATOM 665 O O . GLN A 1 91 ? -12.737 5.222 25.936 1.00 77.94 91 GLN A O 1
ATOM 670 N N . THR A 1 92 ? -14.051 4.004 27.274 1.00 83.88 92 THR A N 1
ATOM 671 C CA . THR A 1 92 ? -14.064 2.812 26.402 1.00 83.88 92 THR A CA 1
ATOM 672 C C . THR A 1 92 ? -14.739 3.089 25.056 1.00 83.88 92 THR A C 1
ATOM 674 O O . THR A 1 92 ? -14.272 2.626 24.014 1.00 83.88 92 THR A O 1
ATOM 677 N N . ALA A 1 93 ? -15.824 3.865 25.048 1.00 82.88 93 ALA A N 1
ATOM 678 C CA . ALA A 1 93 ? -16.503 4.314 23.838 1.00 82.88 93 ALA A CA 1
ATOM 679 C C . ALA A 1 93 ? -15.597 5.232 23.005 1.00 82.88 93 ALA A C 1
ATOM 681 O O . ALA A 1 93 ? -15.550 5.088 21.784 1.00 82.88 93 ALA A O 1
ATOM 682 N N . GLN A 1 94 ? -14.816 6.101 23.657 1.00 82.69 94 GLN A N 1
ATOM 683 C CA . GLN A 1 94 ? -13.834 6.943 22.978 1.00 82.69 94 GLN A CA 1
ATOM 684 C C . GLN A 1 94 ? -12.736 6.102 22.312 1.00 82.69 94 GLN A C 1
ATOM 686 O O . GLN A 1 94 ? -12.475 6.281 21.125 1.00 82.69 94 GLN A O 1
ATOM 691 N N . PHE A 1 95 ? -12.145 5.135 23.025 1.00 83.75 95 PHE A N 1
ATOM 692 C CA . PHE A 1 95 ? -11.159 4.215 22.437 1.00 83.75 95 PHE A CA 1
ATOM 693 C C . PHE A 1 95 ? -11.761 3.381 21.303 1.00 83.75 95 PHE A C 1
ATOM 695 O O . PHE A 1 95 ? -11.162 3.253 20.242 1.00 83.75 95 PHE A O 1
ATOM 702 N N . THR A 1 96 ? -12.991 2.896 21.479 1.00 84.06 96 THR A N 1
ATOM 703 C CA . THR A 1 96 ? -13.739 2.174 20.441 1.00 84.06 96 THR A CA 1
ATOM 704 C C . THR A 1 96 ? -13.917 2.997 19.178 1.00 84.06 96 THR A C 1
ATOM 706 O O . THR A 1 96 ? -13.785 2.467 18.077 1.00 84.06 96 THR A O 1
ATOM 709 N N . MET A 1 97 ? -14.254 4.275 19.331 1.00 85.25 97 MET A N 1
ATOM 710 C CA . MET A 1 97 ? -14.432 5.177 18.207 1.00 85.25 97 MET A CA 1
ATOM 711 C C . MET A 1 97 ? -13.104 5.395 17.479 1.00 85.25 97 MET A C 1
ATOM 713 O O . MET A 1 97 ? -13.083 5.323 16.255 1.00 85.25 97 MET A O 1
ATOM 717 N N . VAL A 1 98 ? -12.000 5.572 18.210 1.00 89.31 98 VAL A N 1
ATOM 718 C CA . VAL A 1 98 ? -10.657 5.695 17.620 1.00 89.31 98 VAL A CA 1
ATOM 719 C C . VAL A 1 98 ? -10.269 4.425 16.864 1.00 89.31 98 VAL A C 1
ATOM 721 O O . VAL A 1 98 ? -9.933 4.513 15.689 1.00 89.31 98 VAL A O 1
ATOM 724 N N . GLU A 1 99 ? -10.420 3.243 17.467 1.00 88.19 99 GLU A N 1
ATOM 725 C CA . GLU A 1 99 ? -10.163 1.957 16.798 1.00 88.19 99 GLU A CA 1
ATOM 726 C C . GLU A 1 99 ? -10.987 1.801 15.514 1.00 88.19 99 GLU A C 1
ATOM 728 O O . GLU A 1 99 ? -10.493 1.320 14.497 1.00 88.19 99 GLU A O 1
ATOM 733 N N . LYS A 1 100 ? -12.262 2.209 15.539 1.00 86.38 100 LYS A N 1
ATOM 734 C CA . LYS A 1 100 ? -13.140 2.137 14.366 1.00 86.38 100 LYS A CA 1
ATOM 735 C C . LYS A 1 100 ? -12.753 3.130 13.277 1.00 86.38 100 LYS A C 1
ATOM 737 O O . LYS A 1 100 ? -12.840 2.783 12.102 1.00 86.38 100 LYS A O 1
ATOM 742 N N . VAL A 1 101 ? -12.301 4.326 13.646 1.00 92.69 101 VAL A N 1
ATOM 743 C CA . VAL A 1 101 ? -11.739 5.295 12.697 1.00 92.69 101 VAL A CA 1
ATOM 744 C C . VAL A 1 101 ? -10.443 4.754 12.093 1.00 92.69 101 VAL A C 1
ATOM 746 O O . VAL A 1 101 ? -10.267 4.821 10.880 1.00 92.69 101 VAL A O 1
ATOM 749 N N . GLU A 1 102 ? -9.567 4.150 12.895 1.00 92.25 102 GLU A N 1
ATOM 750 C CA . GLU A 1 102 ? -8.346 3.507 12.401 1.00 92.25 102 GLU A CA 1
ATOM 751 C C . GLU A 1 102 ? -8.645 2.348 11.446 1.00 92.25 102 GLU A C 1
ATOM 753 O O . GLU A 1 102 ? -8.017 2.245 10.393 1.00 92.25 102 GLU A O 1
ATOM 758 N N . GLU A 1 103 ? -9.621 1.500 11.769 1.00 90.94 103 GLU A N 1
ATOM 759 C CA . GLU A 1 103 ? -10.052 0.407 10.895 1.00 90.94 103 GLU A CA 1
ATOM 760 C C . GLU A 1 103 ? -10.640 0.935 9.580 1.00 90.94 103 GLU A 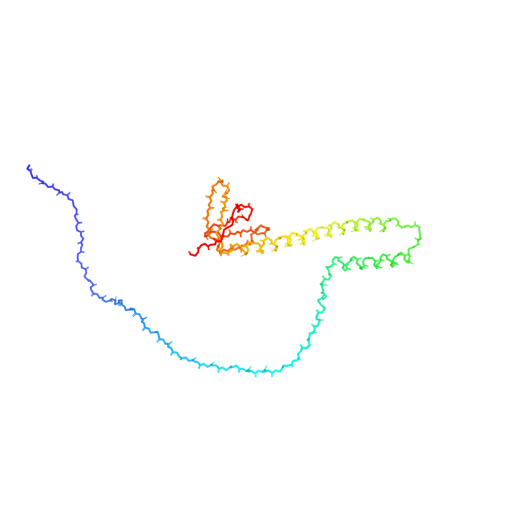C 1
ATOM 762 O O . GLU A 1 103 ? -10.292 0.455 8.501 1.00 90.94 103 GLU A O 1
ATOM 767 N N . SER A 1 104 ? -11.465 1.984 9.643 1.00 92.56 104 SER A N 1
ATOM 768 C CA . SER A 1 104 ? -11.994 2.652 8.450 1.00 92.56 104 SER A CA 1
ATOM 769 C C . SER A 1 104 ? -10.878 3.239 7.584 1.00 92.56 104 SER A C 1
ATOM 771 O O . SER A 1 104 ? -10.906 3.101 6.361 1.00 92.56 104 SER A O 1
ATOM 773 N N . ASN A 1 105 ? -9.872 3.860 8.202 1.00 93.88 105 ASN A N 1
ATOM 774 C CA . ASN A 1 105 ? -8.713 4.391 7.491 1.00 93.88 105 ASN A CA 1
ATOM 775 C C . ASN A 1 105 ? -7.923 3.262 6.813 1.00 93.88 105 ASN A C 1
ATOM 777 O O . ASN A 1 105 ? -7.542 3.397 5.653 1.00 93.88 105 ASN A O 1
ATOM 781 N N . LYS A 1 106 ? -7.724 2.116 7.479 1.00 92.81 106 LYS A N 1
ATOM 782 C CA . LYS A 1 106 ? -7.071 0.941 6.870 1.00 92.81 106 LYS A CA 1
ATOM 783 C C . LYS A 1 106 ? -7.855 0.411 5.672 1.00 92.81 106 LYS A C 1
ATOM 785 O O . LYS A 1 106 ? -7.257 0.189 4.620 1.00 92.81 106 LYS A O 1
ATOM 790 N N . ALA A 1 107 ? -9.173 0.268 5.800 1.00 92.50 107 ALA A N 1
ATOM 791 C CA . ALA A 1 107 ? -10.033 -0.163 4.701 1.00 92.50 107 ALA A CA 1
ATOM 792 C C . ALA A 1 107 ? -9.953 0.805 3.506 1.00 92.50 107 ALA A C 1
ATOM 794 O O . ALA A 1 107 ? -9.855 0.374 2.355 1.00 92.50 107 ALA A O 1
ATOM 795 N N . GLN A 1 108 ? -9.913 2.115 3.766 1.00 94.38 108 GLN A N 1
ATOM 796 C CA . GLN A 1 108 ? -9.749 3.124 2.720 1.00 94.38 108 GLN A CA 1
ATOM 797 C C . GLN A 1 108 ? -8.386 3.021 2.017 1.00 94.38 108 GLN A C 1
ATOM 799 O O . GLN A 1 108 ? -8.324 3.087 0.789 1.00 94.38 108 GLN A O 1
ATOM 804 N N . GLN A 1 109 ? -7.303 2.787 2.764 1.00 91.12 109 GLN A N 1
ATOM 805 C CA . GLN A 1 109 ? -5.967 2.586 2.190 1.00 91.12 109 GLN A CA 1
ATOM 806 C C . GLN A 1 109 ? -5.881 1.304 1.351 1.00 91.12 109 GLN A C 1
ATOM 808 O O . GLN A 1 109 ? -5.251 1.294 0.290 1.00 91.12 109 GLN A O 1
ATOM 813 N N . GLN A 1 110 ? -6.543 0.226 1.775 1.00 90.81 110 GLN A N 1
ATOM 814 C CA . GLN A 1 110 ? -6.641 -1.005 0.988 1.00 90.81 110 GLN A CA 1
ATOM 815 C C . GLN A 1 110 ? -7.400 -0.782 -0.322 1.00 90.81 110 GLN A C 1
ATOM 817 O O . GLN A 1 110 ? -6.942 -1.226 -1.375 1.00 90.81 110 GLN A O 1
ATOM 822 N N . LEU A 1 111 ? -8.515 -0.046 -0.278 1.00 93.12 111 LEU A N 1
ATOM 823 C CA . LEU A 1 111 ? -9.275 0.309 -1.475 1.00 93.12 111 LEU A CA 1
ATOM 824 C C . LEU A 1 111 ? -8.437 1.146 -2.447 1.00 93.12 111 LEU A C 1
ATOM 826 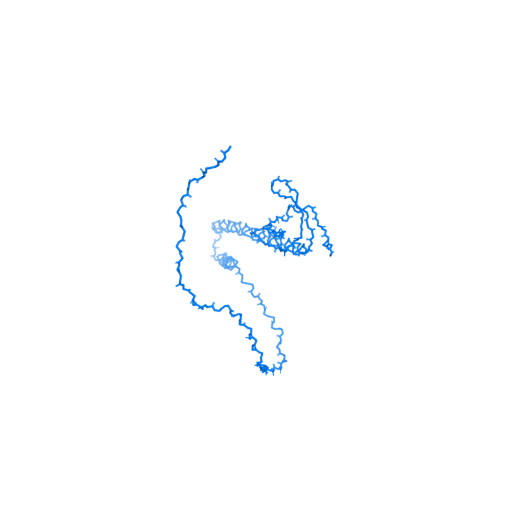O O . LEU A 1 111 ? -8.404 0.850 -3.642 1.00 93.12 111 LEU A O 1
ATOM 830 N N . LEU A 1 112 ? -7.718 2.152 -1.941 1.00 90.75 112 LEU A N 1
ATOM 831 C CA . LEU A 1 112 ? -6.809 2.958 -2.753 1.00 90.75 112 LEU A CA 1
ATOM 832 C C . LEU A 1 112 ? -5.728 2.083 -3.403 1.00 90.75 112 LEU A C 1
ATOM 834 O O . LEU A 1 112 ? -5.471 2.205 -4.597 1.00 90.75 112 LEU A O 1
ATOM 838 N N . THR A 1 113 ? -5.144 1.153 -2.646 1.00 88.75 113 THR A N 1
ATOM 839 C CA . THR A 1 113 ? -4.124 0.226 -3.157 1.00 88.75 113 THR A CA 1
ATOM 840 C C . THR A 1 113 ? -4.683 -0.660 -4.274 1.00 88.75 113 THR A C 1
ATOM 842 O O . THR A 1 113 ? -4.049 -0.811 -5.318 1.00 88.75 113 THR A O 1
ATOM 845 N N . ALA A 1 114 ? -5.892 -1.203 -4.108 1.00 89.75 114 ALA A N 1
ATOM 846 C CA . ALA A 1 114 ? -6.562 -2.007 -5.131 1.00 89.75 114 ALA A CA 1
ATOM 847 C C . ALA A 1 114 ? -6.873 -1.197 -6.404 1.00 89.75 114 ALA A C 1
ATOM 849 O O . ALA A 1 114 ? -6.670 -1.681 -7.523 1.00 89.75 114 ALA A O 1
ATOM 850 N N . GLN A 1 115 ? -7.306 0.058 -6.249 1.00 91.31 115 GLN A N 1
ATOM 851 C CA . GLN A 1 115 ? -7.552 0.957 -7.375 1.00 91.31 115 GLN A CA 1
ATOM 852 C C . GLN A 1 115 ? -6.261 1.251 -8.144 1.00 91.31 115 GLN A C 1
ATOM 854 O O . GLN A 1 115 ? -6.225 1.128 -9.368 1.00 91.31 115 GLN A O 1
ATOM 859 N N . LEU A 1 116 ? -5.185 1.601 -7.436 1.00 88.94 116 LEU A N 1
ATOM 860 C CA . LEU A 1 116 ? -3.889 1.865 -8.055 1.00 88.94 116 LEU A CA 1
ATOM 861 C C . LEU A 1 116 ? -3.320 0.618 -8.739 1.00 88.94 116 LEU A C 1
ATOM 863 O O . LEU A 1 116 ? -2.711 0.736 -9.798 1.00 88.94 116 LEU A O 1
ATOM 867 N N . MET A 1 117 ? -3.560 -0.571 -8.187 1.00 88.69 117 MET A N 1
ATOM 868 C CA . MET A 1 117 ? -3.181 -1.826 -8.832 1.00 88.69 117 MET A CA 1
ATOM 869 C C . MET A 1 117 ? -3.942 -2.100 -10.112 1.00 88.69 117 MET A C 1
ATOM 871 O O . MET A 1 117 ? -3.348 -2.567 -11.078 1.00 88.69 117 MET A O 1
ATOM 875 N N . THR A 1 118 ? -5.229 -1.775 -10.151 1.00 89.94 118 THR A N 1
ATOM 876 C CA . THR A 1 118 ? -6.020 -1.875 -11.381 1.00 89.94 118 THR A CA 1
ATOM 877 C C . THR A 1 118 ? -5.466 -0.929 -12.448 1.00 89.94 118 THR A C 1
ATOM 879 O O . THR A 1 118 ? -5.286 -1.326 -13.600 1.00 89.94 118 THR A O 1
ATOM 882 N N . THR A 1 119 ? -5.103 0.297 -12.057 1.00 88.69 119 THR A N 1
ATOM 883 C CA . THR A 1 119 ? -4.425 1.250 -12.943 1.00 88.69 119 THR A CA 1
ATOM 884 C C . THR A 1 119 ? -3.080 0.706 -13.427 1.00 88.69 119 THR A C 1
ATOM 886 O O . THR A 1 119 ? -2.839 0.691 -14.630 1.00 88.69 119 THR A O 1
ATOM 889 N N . ALA A 1 120 ? -2.228 0.214 -12.522 1.00 87.38 120 ALA A N 1
ATOM 890 C CA . ALA A 1 120 ? -0.905 -0.318 -12.845 1.00 87.38 120 ALA A CA 1
ATOM 891 C C . ALA A 1 120 ? -0.981 -1.568 -13.739 1.00 87.38 120 ALA A C 1
ATOM 893 O O . ALA A 1 120 ? -0.218 -1.685 -14.695 1.00 87.38 120 ALA A O 1
ATOM 894 N N . ALA A 1 121 ? -1.942 -2.462 -13.496 1.00 88.50 121 ALA A N 1
ATOM 895 C CA . ALA A 1 121 ? -2.209 -3.620 -14.345 1.00 88.50 121 ALA A CA 1
ATOM 896 C C . ALA A 1 121 ? -2.592 -3.204 -15.776 1.00 88.50 121 ALA A C 1
ATOM 898 O O . ALA A 1 121 ? -2.138 -3.822 -16.733 1.00 88.50 121 ALA A O 1
ATOM 899 N N . GLY A 1 122 ? -3.350 -2.113 -15.937 1.00 89.19 122 GLY A N 1
ATOM 900 C CA . GLY A 1 122 ? -3.672 -1.536 -17.248 1.00 89.19 122 GLY A CA 1
ATOM 901 C C . GLY A 1 122 ? -2.493 -0.867 -17.970 1.00 89.19 122 GLY A C 1
ATOM 902 O O . GLY A 1 122 ? -2.619 -0.512 -19.145 1.00 89.19 122 GLY A O 1
ATOM 903 N N . LEU A 1 123 ? -1.358 -0.672 -17.290 1.00 88.75 123 LEU A N 1
ATOM 904 C CA . LEU A 1 123 ? -0.114 -0.194 -17.899 1.00 88.75 123 LEU A CA 1
ATOM 905 C C . LEU A 1 123 ? 0.753 -1.335 -18.424 1.00 88.75 123 LEU A C 1
ATOM 907 O O . LEU A 1 123 ? 1.619 -1.079 -19.254 1.00 88.75 123 LEU A O 1
ATOM 911 N N . VAL A 1 124 ? 0.537 -2.574 -17.977 1.00 90.38 124 VAL A N 1
ATOM 912 C CA . VAL A 1 124 ? 1.304 -3.728 -18.457 1.00 90.38 124 VAL A CA 1
ATOM 913 C C . VAL A 1 124 ? 1.117 -3.870 -19.968 1.00 90.38 124 VAL A C 1
ATOM 915 O O . VAL A 1 124 ? 0.001 -3.838 -20.481 1.00 90.38 124 VAL A O 1
ATOM 918 N N . GLY A 1 125 ? 2.230 -3.982 -20.692 1.00 88.19 125 GLY A N 1
ATOM 919 C CA . GLY A 1 125 ? 2.259 -4.007 -22.153 1.00 88.19 125 GLY A CA 1
ATOM 920 C C . GLY A 1 125 ? 2.172 -2.632 -22.823 1.00 88.19 125 GLY A C 1
ATOM 921 O O . GLY A 1 125 ? 2.184 -2.567 -24.047 1.00 88.19 125 GLY A O 1
ATOM 922 N N . ARG A 1 126 ? 2.102 -1.528 -22.067 1.00 90.12 126 ARG A N 1
ATOM 923 C CA . ARG A 1 126 ? 2.202 -0.160 -22.600 1.00 90.12 126 ARG A CA 1
ATOM 924 C C . ARG A 1 126 ? 3.607 0.402 -22.435 1.00 90.12 126 ARG A C 1
ATOM 926 O O . ARG A 1 126 ? 4.365 -0.032 -21.568 1.00 90.12 126 ARG A O 1
ATOM 933 N N . THR A 1 127 ? 3.934 1.395 -23.256 1.00 89.25 127 THR A N 1
ATOM 934 C CA . THR A 1 127 ? 5.184 2.151 -23.143 1.00 89.25 127 THR A CA 1
ATOM 935 C C . THR A 1 127 ? 4.973 3.302 -22.172 1.00 89.25 127 THR A C 1
ATOM 937 O O . THR A 1 127 ? 4.079 4.124 -22.373 1.00 89.25 127 THR A O 1
ATOM 940 N N . VAL A 1 128 ? 5.787 3.372 -21.123 1.00 89.62 128 VAL A N 1
ATOM 941 C CA . VAL A 1 128 ? 5.733 4.443 -20.125 1.00 89.62 128 VAL A CA 1
ATOM 942 C C . VAL A 1 128 ? 7.039 5.221 -20.107 1.00 89.62 128 VAL A C 1
ATOM 944 O O . VAL A 1 128 ? 8.116 4.643 -20.258 1.00 89.62 128 VAL A O 1
ATOM 947 N N . SER A 1 129 ? 6.932 6.530 -19.914 1.00 88.81 129 SER A N 1
ATOM 948 C CA . SER A 1 129 ? 8.067 7.401 -19.614 1.00 88.81 129 SER A CA 1
ATOM 949 C C . SER A 1 129 ? 8.077 7.677 -18.116 1.00 88.81 129 SER A C 1
ATOM 951 O O . SER A 1 129 ? 7.031 7.957 -17.527 1.00 88.81 129 SER A O 1
ATOM 953 N N . PHE A 1 130 ? 9.243 7.564 -17.492 1.00 88.69 130 PHE A N 1
ATOM 954 C CA . PHE A 1 130 ? 9.415 7.719 -16.055 1.00 88.69 130 PHE A CA 1
ATOM 955 C C . PHE A 1 130 ? 10.643 8.556 -15.723 1.00 88.69 130 PHE A C 1
ATOM 957 O O . PHE A 1 130 ? 11.549 8.716 -16.543 1.00 88.69 130 PHE A O 1
ATOM 964 N N . VAL A 1 131 ? 10.666 9.082 -14.503 1.00 86.94 131 VAL A N 1
ATOM 965 C CA . VAL A 1 131 ? 11.806 9.814 -13.953 1.00 86.94 131 VAL A CA 1
ATOM 966 C C . VAL A 1 131 ? 12.410 8.988 -12.822 1.00 86.94 131 VAL A C 1
ATOM 968 O O . VAL A 1 131 ? 11.730 8.664 -11.853 1.00 86.94 131 VAL A O 1
ATOM 971 N N . ASP A 1 132 ? 13.682 8.624 -12.951 1.00 78.88 132 ASP A N 1
ATOM 972 C CA . ASP A 1 132 ? 14.456 7.990 -11.882 1.00 78.88 132 ASP A CA 1
ATOM 973 C C . ASP A 1 132 ? 14.617 8.950 -10.684 1.00 78.88 132 ASP A C 1
ATOM 975 O O . ASP A 1 132 ? 14.543 10.171 -10.829 1.00 78.88 132 ASP A O 1
ATOM 979 N N . GLY A 1 133 ? 14.907 8.420 -9.495 1.00 73.94 133 GLY A N 1
ATOM 980 C CA . GLY A 1 133 ? 15.196 9.198 -8.288 1.00 73.94 133 GLY A CA 1
ATOM 981 C C . GLY A 1 133 ? 16.352 10.196 -8.443 1.00 73.94 133 GLY A C 1
ATOM 982 O O . GLY A 1 133 ? 16.428 11.156 -7.681 1.00 73.94 133 GLY A O 1
ATOM 983 N N . ASN A 1 134 ? 17.206 10.026 -9.459 1.00 76.88 134 ASN A N 1
ATOM 984 C CA . ASN A 1 134 ? 18.279 10.961 -9.813 1.00 76.88 134 ASN A CA 1
ATOM 985 C C . ASN A 1 134 ? 17.858 12.058 -10.816 1.00 76.88 134 ASN A C 1
ATOM 987 O O . ASN A 1 134 ? 18.704 12.814 -11.290 1.00 76.88 134 ASN A O 1
ATOM 991 N N . GLY A 1 135 ? 16.576 12.139 -11.190 1.00 76.94 135 GLY A N 1
ATOM 992 C CA . GLY A 1 135 ? 16.062 13.099 -12.176 1.00 76.94 135 GLY A CA 1
ATOM 993 C C . GLY A 1 135 ? 16.296 12.703 -13.641 1.00 76.94 135 GLY A C 1
ATOM 994 O O . GLY A 1 135 ? 15.958 13.465 -14.546 1.00 76.94 135 GLY A O 1
ATOM 995 N N . GLY A 1 136 ? 16.862 11.519 -13.894 1.00 79.31 136 GLY A N 1
ATOM 996 C CA . GLY A 1 136 ? 17.044 10.979 -15.241 1.00 79.31 136 GLY A CA 1
ATOM 997 C C . GLY A 1 136 ? 15.721 10.497 -15.834 1.00 79.31 136 GLY A C 1
ATOM 998 O O . GLY A 1 136 ? 14.969 9.790 -15.171 1.00 79.31 136 GLY A O 1
ATOM 999 N N . GLN A 1 137 ? 15.432 10.863 -17.083 1.00 86.19 137 GLN A N 1
ATOM 1000 C CA . GLN A 1 137 ? 14.249 10.377 -17.798 1.00 86.19 137 GLN A CA 1
ATOM 1001 C C . GLN A 1 137 ? 14.564 9.052 -18.500 1.00 86.19 137 GLN A C 1
ATOM 1003 O O . GLN A 1 137 ? 15.574 8.937 -19.193 1.00 86.19 137 GLN A O 1
ATOM 1008 N N . GLY A 1 138 ? 13.687 8.066 -18.336 1.00 84.00 138 GLY A N 1
ATOM 1009 C CA . GLY A 1 138 ? 13.743 6.774 -19.012 1.00 84.00 138 GLY A CA 1
ATOM 1010 C C . GLY A 1 138 ? 12.410 6.450 -19.676 1.00 84.00 138 GLY A C 1
ATOM 1011 O O . GLY A 1 138 ? 11.364 6.953 -19.270 1.00 84.00 138 GLY A O 1
ATOM 1012 N N . SER A 1 139 ? 12.432 5.614 -20.711 1.00 86.56 139 SER A N 1
ATOM 1013 C CA . SER A 1 139 ? 11.216 5.114 -21.353 1.00 86.56 139 SER A CA 1
ATOM 1014 C C . SER A 1 139 ? 11.357 3.633 -21.667 1.00 86.56 139 SER A C 1
ATOM 1016 O O . SER A 1 139 ? 12.445 3.166 -22.008 1.00 86.56 139 SER A O 1
ATOM 1018 N N . GLY A 1 140 ? 10.263 2.890 -21.545 1.00 87.19 140 GLY A N 1
ATOM 1019 C CA . GLY A 1 140 ? 10.238 1.479 -21.898 1.00 87.19 140 GLY A CA 1
ATOM 1020 C C . GLY A 1 140 ? 8.866 0.844 -21.731 1.00 87.19 140 GLY A C 1
ATOM 1021 O O . GLY A 1 140 ? 7.922 1.463 -21.241 1.00 87.19 140 GLY A O 1
ATOM 1022 N N . VAL A 1 141 ? 8.760 -0.410 -22.162 1.00 90.56 141 VAL A N 1
ATOM 1023 C CA . VAL A 1 141 ? 7.528 -1.196 -22.049 1.00 90.56 141 VAL A CA 1
ATOM 1024 C C . VAL A 1 141 ? 7.413 -1.776 -20.643 1.00 90.56 141 VAL A C 1
ATOM 1026 O O . VAL A 1 141 ? 8.360 -2.378 -20.128 1.00 90.56 141 VAL A O 1
ATOM 1029 N N . VAL A 1 142 ? 6.244 -1.618 -20.026 1.00 90.12 142 VAL A N 1
ATOM 1030 C CA . VAL A 1 142 ? 5.940 -2.222 -18.727 1.00 90.12 142 VAL A CA 1
ATOM 1031 C C . VAL A 1 142 ? 5.731 -3.722 -18.904 1.00 90.12 142 VAL A C 1
ATOM 1033 O O . VAL A 1 142 ? 4.856 -4.150 -19.654 1.00 90.12 142 VAL A O 1
ATOM 1036 N N . THR A 1 143 ? 6.501 -4.530 -18.185 1.00 88.31 143 THR A N 1
ATOM 1037 C CA . THR A 1 143 ? 6.426 -5.997 -18.226 1.00 88.31 143 THR A CA 1
ATOM 1038 C C . THR A 1 143 ? 5.594 -6.573 -17.085 1.00 88.31 143 THR A C 1
ATOM 1040 O O . THR A 1 143 ? 4.996 -7.634 -17.246 1.00 88.31 143 THR A O 1
ATOM 1043 N N . ALA A 1 144 ? 5.517 -5.884 -15.944 1.00 86.00 144 ALA A N 1
ATOM 1044 C CA . ALA A 1 144 ? 4.721 -6.312 -14.798 1.00 86.00 144 ALA A CA 1
ATOM 1045 C C . ALA A 1 144 ? 4.271 -5.125 -13.937 1.00 86.00 144 ALA A C 1
ATOM 1047 O O . ALA A 1 144 ? 4.898 -4.070 -13.938 1.00 86.00 144 ALA A O 1
ATOM 1048 N N . ALA A 1 145 ? 3.208 -5.324 -13.162 1.00 88.06 145 ALA A N 1
ATOM 1049 C CA . ALA A 1 145 ? 2.792 -4.430 -12.089 1.00 88.06 145 ALA A CA 1
ATOM 1050 C C . ALA A 1 145 ? 2.810 -5.215 -10.776 1.00 88.06 145 ALA A C 1
ATOM 1052 O O . ALA A 1 145 ? 2.249 -6.308 -10.693 1.00 88.06 145 ALA A O 1
ATOM 1053 N N . THR A 1 146 ? 3.477 -4.680 -9.764 1.00 85.38 146 THR A N 1
ATOM 1054 C CA . THR A 1 146 ? 3.663 -5.324 -8.464 1.00 85.38 146 THR A CA 1
ATOM 1055 C C . THR A 1 146 ? 3.324 -4.349 -7.347 1.00 85.38 146 THR A C 1
ATOM 1057 O O . THR A 1 146 ? 3.402 -3.131 -7.505 1.00 85.38 146 THR A O 1
ATOM 1060 N N . ILE A 1 147 ? 2.942 -4.885 -6.191 1.00 82.25 147 ILE A N 1
ATOM 1061 C CA . ILE A 1 147 ? 2.816 -4.097 -4.966 1.00 82.25 147 ILE A CA 1
ATOM 1062 C C . ILE A 1 147 ? 4.044 -4.392 -4.124 1.00 82.25 147 ILE A C 1
ATOM 1064 O O . ILE A 1 147 ? 4.258 -5.543 -3.741 1.00 82.25 147 ILE A O 1
ATOM 1068 N N . SER A 1 148 ? 4.816 -3.359 -3.803 1.00 77.44 148 SER A N 1
ATOM 1069 C CA . SER A 1 148 ? 5.853 -3.452 -2.782 1.00 77.44 148 SER A CA 1
ATOM 1070 C C . SER A 1 148 ? 5.376 -2.676 -1.553 1.00 77.44 148 SER A C 1
ATOM 1072 O O . SER A 1 148 ? 5.399 -1.446 -1.514 1.00 77.44 148 SER A O 1
ATOM 1074 N N . GLY A 1 149 ? 4.833 -3.399 -0.569 1.00 76.62 149 GLY A N 1
ATOM 1075 C CA . GLY A 1 149 ? 4.208 -2.810 0.620 1.00 76.62 149 GLY A CA 1
ATOM 1076 C C . GLY A 1 149 ? 2.859 -2.147 0.319 1.00 76.62 149 GLY A C 1
ATOM 1077 O O . GLY A 1 149 ? 1.896 -2.827 -0.019 1.00 76.62 149 GLY A O 1
ATOM 1078 N N . SER A 1 150 ? 2.782 -0.826 0.479 1.00 70.62 150 SER A N 1
ATOM 1079 C CA . SER A 1 150 ? 1.585 -0.004 0.223 1.00 70.62 150 SER A CA 1
ATOM 1080 C C . SER A 1 150 ? 1.685 0.847 -1.048 1.00 70.62 150 SER A C 1
ATOM 1082 O O . SER A 1 150 ? 0.734 1.548 -1.392 1.00 70.62 150 SER A O 1
ATOM 1084 N N . SER A 1 151 ? 2.813 0.779 -1.760 1.00 78.56 151 SER A N 1
ATOM 1085 C CA . SER A 1 151 ? 3.062 1.564 -2.969 1.00 78.56 151 SER A CA 1
ATOM 1086 C C . SER A 1 151 ? 3.144 0.642 -4.190 1.00 78.56 151 SER A C 1
ATOM 1088 O O . SER A 1 151 ? 4.000 -0.246 -4.229 1.00 78.56 151 SER A O 1
ATOM 1090 N N . PRO A 1 152 ? 2.278 0.823 -5.201 1.00 83.38 152 PRO A N 1
ATOM 1091 C CA . PRO A 1 152 ? 2.362 0.059 -6.435 1.00 83.38 152 PRO A CA 1
ATOM 1092 C C . PRO A 1 152 ? 3.543 0.527 -7.288 1.00 83.38 152 PRO A C 1
ATOM 1094 O O . PRO A 1 152 ? 3.758 1.724 -7.510 1.00 83.38 152 PRO A O 1
ATOM 1097 N N . THR A 1 153 ? 4.292 -0.447 -7.788 1.00 88.44 153 THR A N 1
ATOM 1098 C CA . THR A 1 153 ? 5.432 -0.281 -8.687 1.00 88.44 153 THR A CA 1
ATOM 1099 C C . THR A 1 153 ? 5.139 -0.972 -10.012 1.00 88.44 153 THR A C 1
ATOM 1101 O O . THR A 1 153 ? 4.548 -2.049 -10.057 1.00 88.44 153 THR A O 1
ATOM 1104 N N . VAL A 1 154 ? 5.561 -0.359 -11.109 1.00 86.94 154 VAL A N 1
ATOM 1105 C CA . VAL A 1 154 ? 5.535 -0.953 -12.445 1.00 86.94 154 VAL A CA 1
ATOM 1106 C C . VAL A 1 154 ? 6.953 -1.332 -12.842 1.00 86.94 154 VAL A C 1
ATOM 1108 O O . VAL A 1 154 ? 7.888 -0.560 -12.660 1.00 86.94 154 VAL A O 1
ATOM 1111 N N . ARG A 1 155 ? 7.132 -2.534 -13.376 1.00 87.56 155 ARG A N 1
ATOM 1112 C CA . ARG A 1 155 ? 8.423 -3.019 -13.850 1.00 87.56 155 ARG A CA 1
ATOM 1113 C C . ARG A 1 155 ? 8.592 -2.661 -15.316 1.00 87.56 155 ARG A C 1
ATOM 1115 O O . ARG A 1 155 ? 7.794 -3.092 -16.146 1.00 87.56 155 ARG A O 1
ATOM 1122 N N . VAL A 1 156 ? 9.642 -1.914 -15.635 1.00 86.44 156 VAL A N 1
ATOM 1123 C CA . VAL A 1 156 ? 10.048 -1.574 -17.002 1.00 86.44 156 VAL A CA 1
ATOM 1124 C C . VAL A 1 156 ? 11.368 -2.288 -17.285 1.00 86.44 156 VAL A C 1
ATOM 1126 O O . VAL A 1 156 ? 12.413 -1.930 -16.742 1.00 86.44 156 VAL A O 1
ATOM 1129 N N . GLY A 1 157 ? 11.323 -3.356 -18.085 1.00 83.56 157 GLY A N 1
ATOM 1130 C CA . GLY A 1 157 ? 12.472 -4.250 -18.269 1.00 83.56 157 GLY A CA 1
ATOM 1131 C C . GLY A 1 157 ? 12.902 -4.907 -16.949 1.00 83.56 157 GLY A C 1
ATOM 1132 O O . GLY A 1 157 ? 12.195 -5.773 -16.432 1.00 83.56 157 GLY A O 1
ATOM 1133 N N . ASN A 1 158 ? 14.046 -4.482 -16.404 1.00 80.81 158 ASN A N 1
ATOM 1134 C CA . ASN A 1 158 ? 14.600 -4.943 -15.123 1.00 80.81 158 ASN A CA 1
ATOM 1135 C C . ASN A 1 158 ? 14.476 -3.916 -13.984 1.00 80.81 158 ASN A C 1
ATOM 1137 O O . ASN A 1 158 ? 14.902 -4.210 -12.868 1.00 80.81 158 ASN A O 1
ATOM 1141 N N . THR A 1 159 ? 13.911 -2.737 -14.248 1.00 83.31 159 THR A N 1
ATOM 1142 C CA . THR A 1 159 ? 13.821 -1.645 -13.273 1.00 83.31 159 THR A CA 1
ATOM 1143 C C . THR A 1 159 ? 12.407 -1.547 -12.722 1.00 83.31 159 THR A C 1
ATOM 1145 O O . THR A 1 159 ? 11.447 -1.438 -13.485 1.00 83.31 159 THR A O 1
ATOM 1148 N N . ASP A 1 160 ? 12.277 -1.560 -11.397 1.00 85.56 160 ASP A N 1
ATOM 1149 C CA . ASP A 1 160 ? 11.010 -1.301 -10.718 1.00 85.56 160 ASP A CA 1
ATOM 1150 C C . ASP A 1 160 ? 10.849 0.209 -10.508 1.00 85.56 160 ASP A C 1
ATOM 1152 O O . ASP A 1 160 ? 11.662 0.860 -9.855 1.00 85.56 160 ASP A O 1
ATOM 1156 N N . VAL A 1 161 ? 9.798 0.767 -11.100 1.00 85.69 161 VAL A N 1
ATOM 1157 C CA . VAL A 1 161 ? 9.516 2.199 -11.156 1.00 85.69 161 VAL A CA 1
ATOM 1158 C C . VAL A 1 161 ? 8.233 2.471 -10.365 1.00 85.69 161 VAL A C 1
ATOM 1160 O O . VAL A 1 161 ? 7.206 1.840 -10.628 1.00 85.69 161 VAL A O 1
ATOM 1163 N N . PRO A 1 162 ? 8.228 3.387 -9.383 1.00 86.69 162 PRO A N 1
ATOM 1164 C CA . PRO A 1 162 ? 7.013 3.704 -8.645 1.00 86.69 162 PRO A CA 1
ATOM 1165 C C . PRO A 1 162 ? 5.997 4.399 -9.553 1.00 86.69 162 PRO A C 1
ATOM 1167 O O . PRO A 1 162 ? 6.361 5.263 -10.355 1.00 86.69 162 PRO A O 1
ATOM 1170 N N . LEU A 1 163 ? 4.710 4.073 -9.391 1.00 83.44 163 LEU A N 1
ATOM 1171 C CA . LEU A 1 163 ? 3.634 4.643 -10.212 1.00 83.44 163 LEU A CA 1
ATOM 1172 C C . LEU A 1 163 ? 3.589 6.184 -10.149 1.00 83.44 163 LEU A C 1
ATOM 1174 O O . LEU A 1 163 ? 3.182 6.826 -11.110 1.00 83.44 163 LEU A O 1
ATOM 1178 N N . SER A 1 164 ? 4.064 6.783 -9.052 1.00 85.69 164 SER A N 1
ATOM 1179 C CA . SER A 1 164 ? 4.180 8.237 -8.873 1.00 85.69 164 SER A CA 1
ATOM 1180 C C . SER A 1 164 ? 5.215 8.914 -9.775 1.00 85.69 164 SER A C 1
ATOM 1182 O O . SER A 1 164 ? 5.138 10.121 -9.980 1.00 85.69 164 SER A O 1
ATOM 1184 N N . SER A 1 165 ? 6.189 8.165 -10.292 1.00 83.75 165 SER A N 1
ATOM 1185 C CA . SER A 1 165 ? 7.263 8.687 -11.149 1.00 83.75 165 SER A CA 1
ATOM 1186 C C . SER A 1 165 ? 6.983 8.530 -12.645 1.00 83.75 165 SER A C 1
ATOM 1188 O O . SER A 1 165 ? 7.778 8.981 -13.471 1.00 83.75 165 SER A O 1
ATOM 1190 N N . VAL A 1 166 ? 5.859 7.900 -13.001 1.00 84.31 166 VAL A N 1
ATOM 1191 C CA . VAL A 1 166 ? 5.409 7.764 -14.387 1.00 84.31 166 VAL A CA 1
ATOM 1192 C C . VAL A 1 166 ? 4.847 9.105 -14.850 1.00 84.31 166 VAL A C 1
ATOM 1194 O O . VAL A 1 166 ? 3.861 9.596 -14.305 1.00 84.31 166 VAL A O 1
ATOM 1197 N N . THR A 1 167 ? 5.475 9.699 -15.860 1.00 85.12 167 THR A N 1
ATOM 1198 C CA . THR A 1 167 ? 5.093 11.009 -16.402 1.00 85.12 167 THR A CA 1
ATOM 1199 C C . THR A 1 167 ? 4.225 10.899 -17.649 1.00 85.12 167 THR A C 1
ATOM 1201 O O . THR A 1 167 ? 3.428 11.794 -17.915 1.00 85.12 167 THR A O 1
ATOM 1204 N N . GLU A 1 168 ? 4.332 9.804 -18.405 1.00 83.31 168 GLU A N 1
ATOM 1205 C CA . GLU A 1 168 ? 3.541 9.595 -19.617 1.00 83.31 168 GLU A CA 1
ATOM 1206 C C . GLU A 1 168 ? 3.266 8.108 -19.879 1.00 83.31 168 GLU A C 1
ATOM 1208 O O . GLU A 1 168 ? 4.099 7.250 -19.586 1.00 83.31 168 GLU A O 1
ATOM 1213 N N . VAL A 1 169 ? 2.103 7.808 -20.471 1.00 87.56 169 VAL A N 1
ATOM 1214 C CA . VAL A 1 169 ? 1.700 6.464 -20.910 1.00 87.56 169 VAL A CA 1
ATOM 1215 C C . VAL A 1 169 ? 1.282 6.520 -22.377 1.00 87.56 169 VAL A C 1
ATOM 1217 O O . VAL A 1 169 ? 0.387 7.279 -22.747 1.00 87.56 169 VAL A O 1
ATOM 1220 N N . ARG A 1 170 ? 1.891 5.680 -23.214 1.00 85.25 170 ARG A N 1
ATOM 1221 C CA . ARG A 1 170 ? 1.594 5.539 -24.646 1.00 85.25 170 ARG A CA 1
ATOM 1222 C C . ARG A 1 170 ? 1.254 4.085 -24.974 1.00 85.25 170 ARG A C 1
ATOM 1224 O O . ARG A 1 170 ? 1.702 3.159 -24.298 1.00 85.25 170 ARG A O 1
ATOM 1231 N N . ALA A 1 171 ? 0.445 3.865 -26.010 1.00 77.31 171 ALA A N 1
ATOM 1232 C CA . ALA A 1 171 ? 0.233 2.515 -26.530 1.00 77.31 171 ALA A CA 1
ATOM 1233 C C . ALA A 1 171 ? 1.568 1.947 -27.039 1.00 77.31 171 ALA A C 1
ATOM 1235 O O . ALA A 1 171 ? 2.352 2.687 -27.635 1.00 77.31 171 ALA A O 1
ATOM 1236 N N . ALA A 1 172 ? 1.831 0.661 -26.796 1.00 67.19 172 ALA A N 1
ATOM 1237 C CA . ALA A 1 172 ? 2.971 0.007 -27.422 1.00 67.19 172 ALA A CA 1
ATOM 1238 C C . ALA A 1 172 ? 2.714 -0.061 -28.931 1.00 67.19 172 ALA A C 1
ATOM 1240 O O . ALA A 1 172 ? 1.710 -0.624 -29.372 1.00 67.19 172 ALA A O 1
ATOM 1241 N N . THR A 1 173 ? 3.589 0.569 -29.709 1.00 67.00 173 THR A N 1
ATOM 1242 C CA . THR A 1 173 ? 3.599 0.406 -31.161 1.00 67.00 173 THR A CA 1
ATOM 1243 C C . THR A 1 173 ? 4.086 -1.017 -31.464 1.00 67.00 173 THR A C 1
ATOM 1245 O O . THR A 1 173 ? 5.107 -1.403 -30.888 1.00 67.00 173 THR A O 1
ATOM 1248 N N . PRO A 1 174 ? 3.358 -1.804 -32.280 1.00 60.06 174 PRO A N 1
ATOM 1249 C CA . PRO A 1 174 ? 3.772 -3.153 -32.663 1.00 60.06 174 PRO A CA 1
ATOM 1250 C C . PRO A 1 174 ? 5.041 -3.164 -33.521 1.00 60.06 174 PRO A C 1
ATOM 1252 O O . PRO A 1 174 ? 5.315 -2.143 -34.197 1.00 60.06 174 PRO A O 1
#

pLDDT: mean 70.1, std 16.68, range [40.06, 94.38]